Protein AF-A0A940IYN5-F1 (afdb_monomer_lite)

Sequence (130 aa):
MLKDEALRIIVLLALWFSGQANACIPCDPETTLFVTSRATPKFPKSYVADTENGTVTFKLNVSATLDITKVEILELIPSDLPESSVIEMIKKSGYRLSSDKLDHIACSVENVELTFEFTIPKKVKFELDF

Secondary structure (DSSP, 8-state):
-HHHHHHHHHHHHHHHHTT-GGG-PPEETTPEEEEEEPPPP---TT--BS-SEEEEEEEEEE-TTS-EEEEEEEEEESTTS-HHHHHHHHHHSEEEEE-S-TT-EEPPEEEEEEEEEEE--B--------

pLDDT: mean 84.62, std 15.47, range [48.28, 98.44]

Radius of gyration: 25.16 Å; chains: 1; bounding box: 46×35×94 Å

Structure (mmCIF, N/CA/C/O backbone):
data_AF-A0A940IYN5-F1
#
_entry.id   AF-A0A940IYN5-F1
#
loop_
_atom_site.group_PDB
_atom_site.id
_atom_site.type_symbol
_atom_site.label_atom_id
_atom_site.label_alt_id
_atom_site.label_comp_id
_atom_site.label_asym_id
_atom_site.label_entity_id
_atom_site.label_seq_id
_atom_site.pdbx_PDB_ins_code
_atom_site.Cartn_x
_atom_site.Cartn_y
_atom_site.Cartn_z
_atom_site.occupancy
_atom_site.B_iso_or_equiv
_atom_site.auth_seq_id
_atom_site.auth_comp_id
_atom_site.auth_asym_id
_atom_site.auth_atom_id
_atom_site.pdbx_PDB_model_num
ATOM 1 N N . MET A 1 1 ? 7.817 -24.757 -59.664 1.00 48.75 1 MET A N 1
ATOM 2 C CA . MET A 1 1 ? 7.235 -23.421 -59.409 1.00 48.75 1 MET A CA 1
ATOM 3 C C . MET A 1 1 ? 6.587 -23.273 -58.025 1.00 48.75 1 MET A C 1
ATOM 5 O O . MET A 1 1 ? 6.549 -22.155 -57.554 1.00 48.75 1 MET A O 1
ATOM 9 N N . LEU A 1 2 ? 6.188 -24.342 -57.309 1.00 51.69 2 LEU A N 1
ATOM 10 C CA . LEU A 1 2 ? 5.633 -24.230 -55.936 1.00 51.69 2 LEU A CA 1
ATOM 11 C C . LEU A 1 2 ? 6.624 -23.774 -54.837 1.00 51.69 2 LEU A C 1
ATOM 13 O O . LEU A 1 2 ? 6.207 -23.352 -53.764 1.00 51.69 2 LEU A O 1
ATOM 17 N N . LYS A 1 3 ? 7.936 -23.900 -55.069 1.00 55.59 3 LYS A N 1
ATOM 18 C CA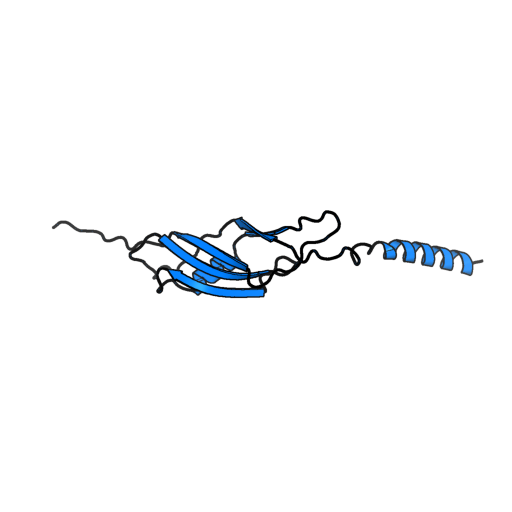 . LYS A 1 3 ? 8.970 -23.673 -54.041 1.00 55.59 3 LYS A CA 1
ATOM 19 C C . LYS A 1 3 ? 9.210 -22.183 -53.747 1.00 55.59 3 LYS A C 1
ATOM 21 O O . LYS A 1 3 ? 9.574 -21.843 -52.627 1.00 55.59 3 LYS A O 1
ATOM 26 N N . ASP A 1 4 ? 8.971 -21.320 -54.736 1.00 58.81 4 ASP A N 1
ATOM 27 C CA . ASP A 1 4 ? 9.164 -19.866 -54.634 1.00 58.81 4 ASP A CA 1
ATOM 28 C C . ASP A 1 4 ? 8.019 -19.171 -53.886 1.00 58.81 4 ASP A C 1
ATOM 30 O O . ASP A 1 4 ? 8.247 -18.264 -53.087 1.00 58.81 4 ASP A O 1
ATOM 34 N N . GLU A 1 5 ? 6.777 -19.615 -54.098 1.00 58.75 5 GLU A N 1
ATOM 35 C CA . GLU A 1 5 ? 5.612 -19.035 -53.419 1.00 58.75 5 GLU A CA 1
ATOM 36 C C . GLU A 1 5 ? 5.598 -19.372 -51.926 1.00 58.75 5 GLU A C 1
ATOM 38 O O . GLU A 1 5 ? 5.344 -18.497 -51.099 1.00 58.75 5 GLU A O 1
ATOM 43 N N . ALA A 1 6 ? 5.974 -20.603 -51.566 1.00 67.06 6 ALA A N 1
ATOM 44 C CA . ALA A 1 6 ? 6.114 -21.009 -50.170 1.00 67.06 6 ALA A CA 1
ATOM 45 C C . ALA A 1 6 ? 7.185 -20.181 -49.435 1.00 67.06 6 ALA A C 1
ATOM 47 O O . ALA A 1 6 ? 6.961 -19.747 -48.307 1.00 67.06 6 ALA A O 1
ATOM 48 N N . LEU A 1 7 ? 8.321 -19.903 -50.086 1.00 70.31 7 LEU A N 1
ATOM 49 C CA . LEU A 1 7 ? 9.393 -19.092 -49.505 1.00 70.31 7 LEU A CA 1
ATOM 50 C C . LEU A 1 7 ? 8.946 -17.638 -49.281 1.00 70.31 7 LEU A C 1
ATOM 52 O O . LEU A 1 7 ? 9.221 -17.066 -48.228 1.00 70.31 7 LEU A O 1
ATOM 56 N N . ARG A 1 8 ? 8.199 -17.054 -50.227 1.00 68.62 8 ARG A N 1
ATOM 57 C CA . ARG A 1 8 ? 7.648 -15.693 -50.096 1.00 68.62 8 ARG A CA 1
ATOM 58 C C . ARG A 1 8 ? 6.633 -15.574 -48.961 1.00 68.62 8 ARG A C 1
ATOM 60 O O . ARG A 1 8 ? 6.672 -14.591 -48.225 1.00 68.62 8 ARG A O 1
ATOM 67 N N . ILE A 1 9 ? 5.768 -16.572 -48.784 1.00 73.88 9 ILE A N 1
ATOM 68 C CA . ILE A 1 9 ? 4.788 -16.603 -47.687 1.00 73.88 9 ILE A CA 1
ATOM 69 C C . ILE A 1 9 ? 5.493 -16.725 -46.329 1.00 73.88 9 ILE A C 1
ATOM 71 O O . ILE A 1 9 ? 5.124 -16.025 -45.389 1.00 73.88 9 ILE A O 1
ATOM 75 N N . ILE A 1 10 ? 6.544 -17.546 -46.228 1.00 73.69 10 ILE A N 1
ATOM 76 C CA . ILE A 1 10 ? 7.346 -17.685 -45.000 1.00 73.69 10 ILE A CA 1
ATOM 77 C C . ILE A 1 10 ? 8.052 -16.369 -44.648 1.00 73.69 10 ILE A C 1
ATOM 79 O O . ILE A 1 10 ? 8.048 -15.973 -43.486 1.00 73.69 10 ILE A O 1
ATOM 83 N N . VAL A 1 11 ? 8.610 -15.660 -45.635 1.00 69.62 11 VAL A N 1
ATOM 84 C CA . VAL A 1 11 ? 9.253 -14.352 -45.417 1.00 69.62 11 VAL A CA 1
ATOM 85 C C . VAL A 1 11 ? 8.236 -13.296 -44.968 1.00 69.62 11 VAL A C 1
ATOM 87 O O . VAL A 1 11 ? 8.513 -12.539 -44.039 1.00 69.62 11 VAL A O 1
ATOM 90 N N . LEU A 1 12 ? 7.041 -13.272 -45.566 1.00 66.25 12 LEU A N 1
ATOM 91 C CA . LEU A 1 12 ? 5.963 -12.360 -45.165 1.00 66.25 12 LEU A CA 1
ATOM 92 C C . LEU A 1 12 ? 5.436 -12.665 -43.755 1.00 66.25 12 LEU A C 1
ATOM 94 O O . LEU A 1 12 ? 5.207 -11.739 -42.979 1.00 66.25 12 LEU A O 1
ATOM 98 N N . LEU A 1 13 ? 5.305 -13.944 -43.390 1.00 64.12 13 LEU A N 1
ATOM 99 C CA . LEU A 1 13 ? 4.957 -14.359 -42.028 1.00 64.12 13 LEU A CA 1
ATOM 100 C C . LEU A 1 13 ? 6.051 -13.971 -41.027 1.00 64.12 13 LEU A C 1
ATOM 102 O O . LEU A 1 13 ? 5.736 -13.418 -39.978 1.00 64.12 13 LEU A O 1
ATOM 106 N N . ALA A 1 14 ? 7.327 -14.193 -41.351 1.00 63.94 14 ALA A N 1
ATOM 107 C CA . ALA A 1 14 ? 8.451 -13.834 -40.484 1.00 63.94 14 ALA A CA 1
ATOM 108 C C . ALA A 1 14 ? 8.535 -12.318 -40.224 1.00 63.94 14 ALA A C 1
ATOM 110 O O . ALA A 1 14 ? 8.786 -11.902 -39.094 1.00 63.94 14 ALA A O 1
ATOM 111 N N . LEU A 1 15 ? 8.250 -11.490 -41.236 1.00 61.00 15 LEU A N 1
ATOM 112 C CA . LEU A 1 15 ? 8.139 -10.036 -41.076 1.00 61.00 15 LEU A CA 1
ATOM 113 C C . LEU A 1 15 ? 6.950 -9.647 -40.184 1.00 61.00 15 LEU A C 1
ATOM 115 O O . LEU A 1 15 ? 7.077 -8.743 -39.362 1.00 61.00 15 LEU A O 1
ATOM 119 N N . TRP A 1 16 ? 5.830 -10.368 -40.258 1.00 54.81 16 TRP A N 1
ATOM 120 C CA . TRP A 1 16 ? 4.684 -10.137 -39.372 1.00 54.81 16 TRP A CA 1
ATOM 121 C C . TRP A 1 16 ? 4.981 -10.503 -37.909 1.00 54.81 16 TRP A C 1
ATOM 123 O O . TRP A 1 16 ? 4.578 -9.779 -36.999 1.00 54.81 16 TRP A O 1
ATOM 133 N N . PHE A 1 17 ? 5.740 -11.581 -37.672 1.00 54.41 17 PHE A N 1
ATOM 134 C CA . PHE A 1 17 ? 6.192 -11.976 -36.331 1.00 54.41 17 PHE A CA 1
ATOM 135 C C . PHE A 1 17 ? 7.288 -11.061 -35.763 1.00 54.41 17 PHE A C 1
ATOM 137 O O . PHE A 1 17 ? 7.427 -10.969 -34.544 1.00 54.41 17 PHE A O 1
ATOM 144 N N . SER A 1 18 ? 8.013 -10.320 -36.610 1.00 48.28 18 SER A N 1
ATOM 145 C CA . SER A 1 18 ? 8.965 -9.292 -36.157 1.00 48.28 18 SER A CA 1
ATOM 146 C C . SER A 1 18 ? 8.298 -8.036 -35.571 1.00 48.28 18 SER A C 1
ATOM 148 O O . SER A 1 18 ? 8.978 -7.183 -35.009 1.00 48.28 18 SER A O 1
ATOM 150 N N . GLY A 1 19 ? 6.959 -7.965 -35.597 1.00 48.94 19 GLY A N 1
ATOM 151 C CA . GLY A 1 19 ? 6.159 -6.961 -34.890 1.00 48.94 19 GLY A CA 1
ATOM 152 C C . GLY A 1 19 ? 6.280 -6.993 -33.358 1.00 48.94 19 GLY A C 1
ATOM 153 O O . GLY A 1 19 ? 5.714 -6.130 -32.693 1.00 48.94 19 GLY A O 1
ATOM 154 N N . GLN A 1 20 ? 7.043 -7.924 -32.771 1.00 49.97 20 GLN A N 1
ATOM 155 C CA . GLN A 1 20 ? 7.421 -7.882 -31.352 1.00 49.97 20 GLN A CA 1
ATOM 156 C C . GLN A 1 20 ? 8.556 -6.880 -31.058 1.00 49.97 20 GLN A C 1
ATOM 158 O O . GLN A 1 20 ? 9.434 -7.133 -30.237 1.00 49.97 20 GLN A O 1
ATOM 163 N N . ALA A 1 21 ? 8.512 -5.694 -31.671 1.00 49.50 21 ALA A N 1
ATOM 164 C CA . ALA A 1 21 ? 9.398 -4.570 -31.353 1.00 49.50 21 ALA A CA 1
ATOM 165 C C . ALA A 1 21 ? 9.187 -4.004 -29.928 1.00 49.50 21 ALA A C 1
ATOM 167 O O . ALA A 1 21 ? 9.871 -3.070 -29.524 1.00 49.50 21 ALA A O 1
ATOM 168 N N . ASN A 1 22 ? 8.283 -4.589 -29.136 1.00 50.22 22 ASN A N 1
ATOM 169 C CA . ASN A 1 22 ? 8.089 -4.250 -27.725 1.00 50.22 22 ASN A CA 1
ATOM 170 C C . ASN A 1 22 ? 9.114 -4.919 -26.789 1.00 50.22 22 ASN A C 1
ATOM 172 O O . ASN A 1 22 ? 9.135 -4.606 -25.604 1.00 50.22 22 ASN A O 1
ATOM 176 N N . ALA A 1 23 ? 9.971 -5.821 -27.285 1.00 54.03 23 ALA A N 1
ATOM 177 C CA . ALA A 1 23 ? 10.979 -6.499 -26.463 1.00 54.03 23 ALA A CA 1
ATOM 178 C C . ALA A 1 23 ? 12.260 -5.672 -26.212 1.00 54.03 23 ALA A C 1
ATOM 180 O O . ALA A 1 23 ? 13.144 -6.133 -25.494 1.00 54.03 23 ALA A O 1
ATOM 181 N N . CYS A 1 24 ? 12.389 -4.474 -26.797 1.00 65.69 24 CYS A N 1
ATOM 182 C CA . CYS A 1 24 ? 13.637 -3.699 -26.769 1.00 65.69 24 CYS A CA 1
ATOM 183 C C . CYS A 1 24 ? 13.520 -2.308 -26.135 1.00 65.69 24 CYS A C 1
ATOM 185 O O . CYS A 1 24 ? 14.512 -1.582 -26.142 1.00 65.69 24 CYS A O 1
ATOM 187 N N . ILE A 1 25 ? 12.355 -1.917 -25.606 1.00 72.25 25 ILE A N 1
ATOM 188 C CA . ILE A 1 25 ? 12.246 -0.630 -24.910 1.00 72.25 25 ILE A CA 1
ATOM 189 C C . ILE A 1 25 ? 12.938 -0.781 -23.548 1.00 72.25 25 ILE A C 1
ATOM 191 O O . ILE A 1 25 ? 12.509 -1.618 -22.747 1.00 72.25 25 ILE A O 1
ATOM 195 N N . PRO A 1 26 ? 14.026 -0.036 -23.283 1.00 84.12 26 PRO A N 1
ATOM 196 C CA . PRO A 1 26 ? 14.741 -0.135 -22.023 1.00 84.12 26 PRO A CA 1
ATOM 197 C C . PRO A 1 26 ? 13.846 0.292 -20.859 1.00 84.12 26 PRO A C 1
ATOM 199 O O . PRO A 1 26 ? 12.954 1.129 -20.980 1.00 84.12 26 PRO A O 1
ATOM 202 N N . CYS A 1 27 ? 14.092 -0.314 -19.709 1.00 85.81 27 CYS A N 1
ATOM 203 C CA . CYS A 1 27 ? 13.386 -0.007 -18.480 1.00 85.81 27 CYS A CA 1
ATOM 204 C C . CYS A 1 27 ? 14.036 1.212 -17.809 1.00 85.81 27 CYS A C 1
ATOM 206 O O . CYS A 1 27 ? 15.264 1.302 -17.781 1.00 85.81 27 CYS A O 1
ATOM 208 N N . ASP A 1 28 ? 13.245 2.148 -17.283 1.00 87.75 28 ASP A N 1
ATOM 209 C CA . ASP A 1 28 ? 13.761 3.317 -16.572 1.00 87.75 28 ASP A CA 1
ATOM 210 C C . ASP A 1 28 ? 14.027 3.016 -15.086 1.00 87.75 28 ASP A C 1
ATOM 212 O O . ASP A 1 28 ? 13.074 2.891 -14.308 1.00 87.75 28 ASP A O 1
ATOM 216 N N . PRO A 1 29 ? 15.295 2.937 -14.642 1.00 84.69 29 PRO A N 1
ATOM 217 C CA . PRO A 1 29 ? 15.608 2.681 -13.237 1.00 84.69 29 PRO A CA 1
ATOM 218 C C . PRO A 1 29 ? 15.128 3.798 -12.298 1.00 84.69 29 PRO A C 1
ATOM 220 O O . PRO A 1 29 ? 15.023 3.570 -11.098 1.00 84.69 29 PRO A O 1
ATOM 223 N N . GLU A 1 30 ? 14.810 4.985 -12.822 1.00 88.50 30 GLU A N 1
ATOM 224 C CA . GLU A 1 30 ? 14.326 6.145 -12.058 1.00 88.50 30 GLU A CA 1
ATOM 225 C C . GLU A 1 30 ? 12.789 6.195 -11.990 1.00 88.50 30 GLU A C 1
ATOM 227 O O . GLU A 1 30 ? 12.177 7.250 -11.836 1.00 88.50 30 GLU A O 1
ATOM 232 N N . THR A 1 31 ? 12.142 5.033 -12.100 1.00 90.62 31 THR A N 1
ATOM 233 C CA . THR A 1 31 ? 10.684 4.931 -12.035 1.00 90.62 31 THR A CA 1
ATOM 234 C C . THR A 1 31 ? 10.146 5.398 -10.687 1.00 90.62 31 THR A C 1
ATOM 236 O O . THR A 1 31 ? 10.561 4.930 -9.627 1.00 90.62 31 THR A O 1
ATOM 239 N N . THR A 1 32 ? 9.144 6.271 -10.740 1.00 92.62 32 THR A N 1
ATOM 240 C CA . THR A 1 32 ? 8.453 6.795 -9.562 1.00 92.62 32 THR A CA 1
ATOM 241 C C . THR A 1 32 ? 7.102 6.110 -9.375 1.00 92.62 32 THR A C 1
ATOM 243 O O . THR A 1 32 ? 6.366 5.866 -10.336 1.00 92.62 32 THR A O 1
ATOM 246 N N . LEU A 1 33 ? 6.754 5.821 -8.118 1.00 95.12 33 LEU A N 1
ATOM 247 C CA . LEU A 1 33 ? 5.458 5.272 -7.728 1.00 95.12 33 LEU A CA 1
ATOM 248 C C . LEU A 1 33 ? 4.516 6.382 -7.258 1.00 95.12 33 LEU A C 1
ATOM 250 O O . LEU A 1 33 ? 4.823 7.124 -6.328 1.00 95.12 33 LEU A O 1
ATOM 254 N N . PHE A 1 34 ? 3.327 6.431 -7.846 1.00 95.19 34 PHE A N 1
ATOM 255 C CA . PHE A 1 34 ? 2.253 7.337 -7.466 1.00 95.19 34 PHE A CA 1
ATOM 256 C C . PHE A 1 34 ? 1.084 6.565 -6.869 1.00 95.19 34 PHE A C 1
ATOM 258 O O . PHE A 1 34 ? 0.689 5.511 -7.372 1.00 95.19 34 PHE A O 1
ATOM 265 N N . VAL A 1 35 ? 0.482 7.134 -5.829 1.00 96.38 35 VAL A N 1
ATOM 266 C CA . VAL A 1 35 ? -0.766 6.637 -5.245 1.00 96.38 35 VAL A CA 1
ATOM 267 C C . VAL A 1 35 ? -1.922 7.349 -5.937 1.00 96.38 35 VAL A C 1
ATOM 269 O O . VAL A 1 35 ? -2.084 8.559 -5.797 1.00 96.38 35 VAL A O 1
ATOM 272 N N . THR A 1 36 ? -2.726 6.613 -6.701 1.00 96.38 36 THR A N 1
ATOM 273 C CA . THR A 1 36 ? -3.838 7.190 -7.477 1.00 96.38 36 THR A CA 1
ATOM 274 C C . THR A 1 36 ? -5.139 7.231 -6.686 1.00 96.38 36 THR A C 1
ATOM 276 O O . THR A 1 36 ? -5.976 8.100 -6.909 1.00 96.38 36 THR A O 1
ATOM 279 N N . SER A 1 37 ? -5.329 6.288 -5.764 1.00 96.44 37 SER A N 1
ATOM 280 C CA . SER A 1 37 ? -6.507 6.226 -4.900 1.00 96.44 37 SER A CA 1
ATOM 281 C C . SER A 1 37 ? -6.195 5.442 -3.636 1.00 96.44 37 SER A C 1
ATOM 283 O O . SER A 1 37 ? -5.555 4.396 -3.702 1.00 96.44 37 SER A O 1
ATOM 285 N N . ARG A 1 38 ? -6.701 5.894 -2.490 1.00 96.06 38 ARG A N 1
ATOM 286 C CA . ARG A 1 38 ? -6.598 5.153 -1.228 1.00 96.06 38 ARG A CA 1
ATOM 287 C C . ARG A 1 38 ? -7.886 4.378 -0.990 1.00 96.06 38 ARG A C 1
ATOM 289 O O . ARG A 1 38 ? -8.968 4.963 -1.034 1.00 96.06 38 ARG A O 1
ATOM 296 N N . ALA A 1 39 ? -7.777 3.073 -0.764 1.00 96.00 39 ALA A N 1
ATOM 297 C CA . ALA A 1 39 ? -8.921 2.276 -0.341 1.00 96.00 39 ALA A CA 1
ATOM 298 C C . ALA A 1 39 ? -9.273 2.588 1.122 1.00 96.00 39 ALA A C 1
ATOM 300 O O . ALA A 1 39 ? -8.433 3.046 1.891 1.00 96.00 39 ALA A O 1
ATOM 301 N N . THR A 1 40 ? -10.515 2.317 1.517 1.00 94.56 40 THR A N 1
ATOM 302 C CA . THR A 1 40 ? -10.934 2.397 2.922 1.00 94.56 40 THR A CA 1
ATOM 303 C C . THR A 1 40 ? -10.716 1.039 3.596 1.00 94.56 40 THR A C 1
ATOM 305 O O . THR A 1 40 ? -11.127 0.018 3.028 1.00 94.56 40 THR A O 1
ATOM 308 N N . PRO A 1 41 ? -10.106 0.988 4.792 1.00 94.25 41 PRO A N 1
ATOM 309 C CA . PRO A 1 41 ? -9.909 -0.266 5.504 1.00 94.25 41 PRO A CA 1
ATOM 310 C C . PRO A 1 41 ? -11.248 -0.831 5.977 1.00 94.25 41 PRO A C 1
ATOM 312 O O . PRO A 1 41 ? -12.150 -0.107 6.401 1.00 94.25 41 PRO A O 1
ATOM 315 N N . LYS A 1 42 ? -11.386 -2.156 5.895 1.00 93.69 42 LYS A N 1
ATOM 316 C CA . LYS A 1 42 ? -12.573 -2.876 6.362 1.00 93.69 42 LYS A CA 1
ATOM 317 C C . LYS A 1 42 ? -12.248 -3.580 7.664 1.00 93.69 42 LYS A C 1
ATOM 319 O O . LYS A 1 42 ? -11.592 -4.620 7.667 1.00 93.69 42 LYS A O 1
ATOM 324 N N . PHE A 1 43 ? -12.712 -3.007 8.764 1.00 91.56 43 PHE A N 1
ATOM 325 C CA . PHE A 1 43 ? -12.518 -3.581 10.088 1.00 91.56 43 PHE A CA 1
ATOM 326 C C . PHE A 1 43 ? -13.603 -4.616 10.415 1.00 91.56 43 PHE A C 1
ATOM 328 O O . PHE A 1 43 ? -14.749 -4.475 9.969 1.00 91.56 43 PHE A O 1
ATOM 335 N N . PRO A 1 44 ? -13.279 -5.663 11.194 1.00 89.06 44 PRO A N 1
ATOM 336 C CA . PRO A 1 44 ? -14.291 -6.573 11.710 1.00 89.06 44 PRO A CA 1
ATOM 337 C C . PRO A 1 44 ? -15.253 -5.809 12.626 1.00 89.06 44 PRO A C 1
ATOM 339 O O . PRO A 1 44 ? -14.854 -4.885 13.326 1.00 89.06 44 PRO A O 1
ATOM 342 N N . LYS A 1 45 ? -16.525 -6.224 12.669 1.00 85.06 45 LYS A N 1
ATOM 343 C CA . LYS A 1 45 ? -17.568 -5.542 13.465 1.00 85.06 45 LYS A CA 1
ATOM 344 C C . LYS A 1 45 ? -17.249 -5.445 14.961 1.00 85.06 45 LYS A C 1
ATOM 346 O O . LYS A 1 45 ? -17.803 -4.595 15.644 1.00 85.06 45 LYS A O 1
ATOM 351 N N . SER A 1 46 ? -16.415 -6.349 15.468 1.00 85.06 46 SER A N 1
ATOM 352 C CA . SER A 1 46 ? -15.970 -6.371 16.860 1.00 85.06 46 SER A CA 1
ATOM 353 C C . SER A 1 46 ? -14.890 -5.336 17.170 1.00 85.06 46 SER A C 1
ATOM 355 O O . SER A 1 46 ? -14.634 -5.086 18.344 1.00 85.06 46 SER A O 1
ATOM 357 N N . TYR A 1 47 ? -14.229 -4.774 16.154 1.00 85.69 47 TYR A N 1
ATOM 358 C CA . TYR A 1 47 ? -13.191 -3.778 16.360 1.00 85.69 47 TYR A CA 1
ATOM 359 C C . TYR A 1 47 ? -13.818 -2.408 16.593 1.00 85.69 47 TYR A C 1
ATOM 361 O O . TYR A 1 47 ? -14.627 -1.926 15.798 1.00 85.69 47 TYR A O 1
ATOM 369 N N . VAL A 1 48 ? -13.424 -1.795 17.699 1.00 82.94 48 VAL A N 1
ATOM 370 C CA . VAL A 1 48 ? -13.790 -0.438 18.082 1.00 82.94 48 VAL A CA 1
ATOM 371 C C . VAL A 1 48 ? -12.541 0.223 18.631 1.00 82.94 48 VAL A C 1
ATOM 373 O O . VAL A 1 48 ? -11.836 -0.383 19.435 1.00 82.94 48 VAL A O 1
ATOM 376 N N . ALA A 1 49 ? -12.285 1.454 18.211 1.00 85.31 49 ALA A N 1
ATOM 377 C CA . ALA A 1 49 ? -11.174 2.244 18.716 1.00 85.31 49 ALA A CA 1
ATOM 378 C C . ALA A 1 49 ? -11.685 3.418 19.556 1.00 85.31 49 ALA A C 1
ATOM 380 O O . ALA A 1 49 ? -12.822 3.884 19.403 1.00 85.31 49 ALA A O 1
ATOM 381 N N . ASP A 1 50 ? -10.829 3.904 20.452 1.00 84.00 50 ASP A N 1
ATOM 382 C CA . ASP A 1 50 ? -11.072 5.151 21.181 1.00 84.00 50 ASP A CA 1
ATOM 383 C C . ASP A 1 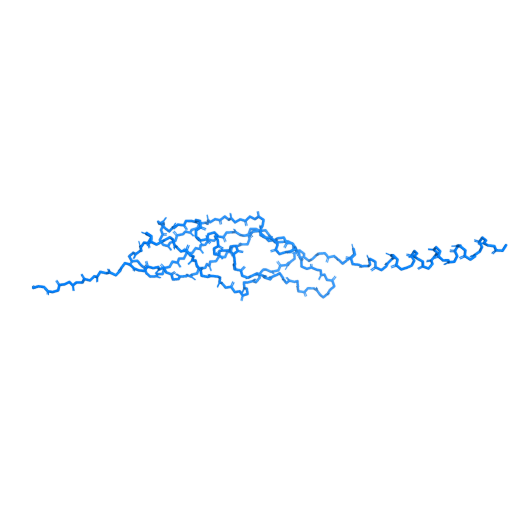50 ? -10.800 6.382 20.297 1.00 84.00 50 ASP A C 1
ATOM 385 O O . ASP A 1 50 ? -11.380 7.451 20.513 1.00 84.00 50 ASP A O 1
ATOM 389 N N . THR A 1 51 ? -9.957 6.222 19.272 1.00 84.56 51 THR A N 1
ATOM 390 C CA . THR A 1 51 ? -9.644 7.244 18.271 1.00 84.56 51 THR A CA 1
ATOM 391 C C . THR A 1 51 ? -10.432 7.029 16.982 1.00 84.56 51 THR A C 1
ATOM 393 O O . THR A 1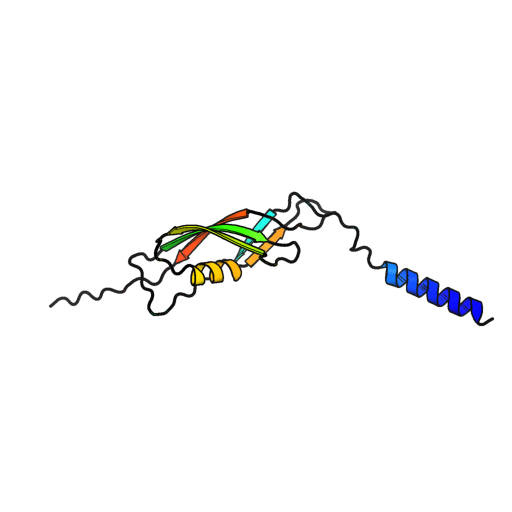 51 ? -10.875 5.930 16.661 1.00 84.56 51 THR A O 1
ATOM 396 N N . GLU A 1 52 ? -10.611 8.113 16.232 1.00 88.50 52 GLU A N 1
ATOM 397 C CA . GLU A 1 52 ? -11.288 8.096 14.929 1.00 88.50 52 GLU A CA 1
ATOM 398 C C . GLU A 1 52 ? -10.299 8.058 13.756 1.00 88.50 52 GLU A C 1
ATOM 400 O O . GLU A 1 52 ? -10.684 7.742 12.637 1.00 88.50 52 GLU A O 1
ATOM 405 N N . ASN A 1 53 ? -9.018 8.330 14.010 1.00 92.62 53 ASN A N 1
ATOM 406 C CA . ASN A 1 53 ? -7.983 8.399 12.984 1.00 92.62 53 ASN A CA 1
ATOM 407 C C . ASN A 1 53 ? -6.924 7.328 13.223 1.00 92.62 53 ASN A C 1
ATOM 409 O O . ASN A 1 53 ? -6.515 7.095 14.366 1.00 92.62 53 ASN A O 1
ATOM 413 N N . GLY A 1 54 ? -6.488 6.718 12.127 1.00 94.75 54 GLY A N 1
ATOM 414 C CA . GLY A 1 54 ? -5.377 5.788 12.066 1.00 94.75 54 GLY A CA 1
ATOM 415 C C . GLY A 1 54 ? -4.358 6.208 11.024 1.00 94.75 54 GLY A C 1
ATOM 416 O O . GLY A 1 54 ? -4.703 6.824 10.013 1.00 94.75 54 GLY A O 1
ATOM 417 N N . THR A 1 55 ? -3.113 5.830 11.272 1.00 97.31 55 THR A N 1
ATOM 418 C CA . THR A 1 55 ? -1.982 6.085 10.387 1.00 97.31 55 THR A CA 1
ATOM 419 C C . THR A 1 55 ? -1.163 4.812 10.250 1.00 97.31 55 THR A C 1
ATOM 421 O O . THR A 1 55 ? -0.893 4.131 11.238 1.00 97.31 55 THR A O 1
ATOM 424 N N . VAL A 1 56 ? -0.759 4.485 9.026 1.00 98.19 56 VAL A N 1
ATOM 425 C CA . VAL A 1 56 ? 0.191 3.405 8.745 1.00 98.19 56 VAL A CA 1
ATOM 426 C C . VAL A 1 56 ? 1.335 3.937 7.897 1.00 98.19 56 VAL A C 1
ATOM 428 O O . VAL A 1 56 ? 1.091 4.540 6.853 1.00 98.19 56 VAL A O 1
ATOM 431 N N . THR A 1 57 ? 2.566 3.668 8.318 1.00 98.44 57 THR A N 1
ATOM 432 C CA . THR A 1 57 ? 3.776 3.859 7.513 1.00 98.44 57 THR A CA 1
ATOM 433 C C . THR A 1 57 ? 4.294 2.488 7.099 1.00 98.44 57 THR A C 1
ATOM 435 O O . THR A 1 57 ? 4.427 1.587 7.930 1.00 98.44 57 THR A O 1
ATOM 438 N N . PHE A 1 58 ? 4.549 2.290 5.808 1.00 98.12 58 PHE A N 1
ATOM 439 C CA . PHE A 1 58 ? 4.900 0.985 5.250 1.00 98.12 58 PHE A CA 1
ATOM 440 C C . PHE A 1 58 ? 5.849 1.106 4.058 1.00 98.12 58 PHE A C 1
ATOM 442 O O . PHE A 1 58 ? 5.860 2.112 3.353 1.00 98.12 58 PHE A O 1
ATOM 449 N N . LYS A 1 59 ? 6.608 0.038 3.806 1.00 98.19 59 LYS A N 1
ATOM 450 C CA . LYS A 1 59 ? 7.367 -0.176 2.575 1.00 98.19 59 LYS A CA 1
ATOM 451 C C . LYS A 1 59 ? 6.602 -1.073 1.617 1.00 98.19 59 LYS A C 1
ATOM 453 O O . LYS A 1 59 ? 5.980 -2.059 2.021 1.00 98.19 59 LYS A O 1
ATOM 458 N N . LEU A 1 60 ? 6.688 -0.736 0.338 1.00 97.06 60 LEU A N 1
ATOM 459 C CA . LEU A 1 60 ? 5.991 -1.410 -0.743 1.00 97.06 60 LEU A CA 1
ATOM 460 C C . LEU A 1 60 ? 6.955 -1.721 -1.892 1.00 97.06 60 LEU A C 1
ATOM 462 O O . LEU A 1 60 ? 7.710 -0.852 -2.332 1.00 97.06 60 LEU A O 1
ATOM 466 N N . ASN A 1 61 ? 6.876 -2.947 -2.409 1.00 97.19 61 ASN A N 1
ATOM 467 C CA . ASN A 1 61 ? 7.484 -3.317 -3.686 1.00 97.19 61 ASN A CA 1
ATOM 468 C C . ASN A 1 61 ? 6.373 -3.519 -4.715 1.00 97.19 61 ASN A 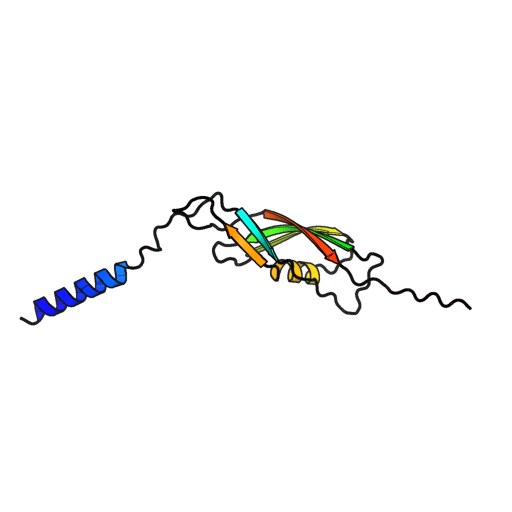C 1
ATOM 470 O O . ASN A 1 61 ? 5.412 -4.255 -4.459 1.00 97.19 61 ASN A O 1
ATOM 474 N N . VAL A 1 62 ? 6.522 -2.895 -5.880 1.00 96.69 62 VAL A N 1
ATOM 475 C CA . VAL A 1 62 ? 5.564 -2.981 -6.987 1.00 96.69 62 VAL A CA 1
ATOM 476 C C . VAL A 1 62 ? 6.324 -3.395 -8.233 1.00 96.69 62 VAL A C 1
ATOM 478 O O . VAL A 1 62 ? 7.324 -2.782 -8.592 1.00 96.69 62 VAL A O 1
ATOM 481 N N . SER A 1 63 ? 5.869 -4.458 -8.881 1.00 94.94 63 SER A N 1
ATOM 482 C CA . SER A 1 63 ? 6.447 -4.925 -10.138 1.00 94.94 63 SER A CA 1
ATOM 483 C C . SER A 1 63 ? 6.068 -4.016 -11.312 1.00 94.94 63 SER A C 1
ATOM 485 O O . SER A 1 63 ? 5.084 -3.282 -11.247 1.00 94.94 63 SER A O 1
ATOM 487 N N . ALA A 1 64 ? 6.794 -4.112 -12.427 1.00 90.69 64 ALA A N 1
ATOM 488 C CA . ALA A 1 64 ? 6.461 -3.398 -13.664 1.00 90.69 64 ALA A CA 1
ATOM 489 C C . ALA A 1 64 ? 5.043 -3.713 -14.202 1.00 90.69 64 ALA A C 1
ATOM 491 O O . ALA A 1 64 ? 4.467 -2.902 -14.922 1.00 90.69 64 ALA A O 1
ATOM 492 N N . THR A 1 65 ? 4.452 -4.859 -13.831 1.00 90.69 65 THR A N 1
ATOM 493 C CA . THR A 1 65 ? 3.061 -5.236 -14.155 1.00 90.69 65 THR A CA 1
ATOM 494 C C . THR A 1 65 ? 2.027 -4.679 -13.173 1.00 90.69 65 THR A C 1
ATOM 496 O O . THR A 1 65 ? 0.847 -4.991 -13.295 1.00 90.69 65 THR A O 1
ATOM 499 N N . LEU A 1 66 ? 2.450 -3.822 -12.235 1.00 92.25 66 LEU A N 1
ATOM 500 C CA . LEU A 1 66 ? 1.657 -3.236 -11.147 1.00 92.25 66 LEU A CA 1
ATOM 501 C C . LEU A 1 66 ? 1.221 -4.222 -10.051 1.00 92.25 66 LEU A C 1
ATOM 503 O O . LEU A 1 66 ? 0.444 -3.853 -9.171 1.00 92.25 66 LEU A O 1
ATOM 507 N N . ASP A 1 67 ? 1.764 -5.442 -10.031 1.00 94.75 67 ASP A N 1
ATOM 508 C CA . ASP A 1 67 ? 1.530 -6.374 -8.928 1.00 94.75 67 ASP A CA 1
ATOM 509 C C . ASP A 1 67 ? 2.360 -5.984 -7.701 1.00 94.75 67 ASP A C 1
ATOM 511 O O . ASP A 1 67 ? 3.574 -5.775 -7.798 1.00 94.75 67 ASP A O 1
ATOM 515 N N . ILE A 1 68 ? 1.715 -5.940 -6.533 1.00 96.50 68 ILE A N 1
ATOM 516 C CA . ILE A 1 68 ? 2.376 -5.728 -5.241 1.00 96.50 68 ILE A CA 1
ATOM 517 C C . ILE A 1 68 ? 3.051 -7.030 -4.808 1.00 96.50 68 ILE A C 1
ATOM 519 O O . ILE A 1 68 ? 2.377 -8.011 -4.488 1.00 96.50 68 ILE A O 1
ATOM 523 N N . THR A 1 69 ? 4.381 -7.032 -4.750 1.00 96.00 69 THR A N 1
ATOM 524 C CA . THR A 1 69 ? 5.174 -8.233 -4.438 1.00 96.00 69 THR A CA 1
ATOM 525 C C . THR A 1 69 ? 5.559 -8.328 -2.965 1.00 96.00 69 THR A C 1
ATOM 527 O O . THR A 1 69 ? 5.724 -9.430 -2.443 1.00 96.00 69 THR A O 1
ATOM 530 N N . LYS A 1 70 ? 5.665 -7.191 -2.266 1.00 97.25 70 LYS A N 1
ATOM 531 C CA . LYS A 1 70 ? 5.980 -7.133 -0.833 1.00 97.25 70 LYS A CA 1
ATOM 532 C C . LYS A 1 70 ? 5.302 -5.931 -0.183 1.00 97.25 70 LYS A C 1
ATOM 534 O O . LYS A 1 70 ? 5.315 -4.842 -0.746 1.00 97.25 70 LYS A O 1
ATOM 539 N N . VAL A 1 71 ? 4.757 -6.145 1.012 1.00 97.88 71 VAL A N 1
ATOM 540 C CA . VAL A 1 71 ? 4.290 -5.099 1.932 1.00 97.88 71 VAL A CA 1
ATOM 541 C C . VAL A 1 71 ? 4.980 -5.337 3.269 1.00 97.88 71 VAL A C 1
ATOM 543 O O . VAL A 1 71 ? 4.988 -6.468 3.752 1.00 97.88 71 VAL A O 1
ATOM 546 N N . GLU A 1 72 ? 5.553 -4.294 3.853 1.00 97.81 72 GLU A N 1
ATOM 547 C CA . GLU A 1 72 ? 6.189 -4.330 5.171 1.00 97.81 72 GLU A CA 1
ATOM 548 C C . GLU A 1 72 ? 5.721 -3.120 5.974 1.00 97.81 72 GLU A C 1
ATOM 550 O O . GLU A 1 72 ? 5.998 -1.985 5.597 1.00 97.81 72 GLU A O 1
ATOM 555 N N . ILE A 1 73 ? 4.984 -3.348 7.059 1.00 97.50 73 ILE A N 1
ATOM 556 C CA . ILE A 1 73 ? 4.532 -2.269 7.939 1.00 97.50 73 ILE A CA 1
ATOM 557 C C . ILE A 1 73 ? 5.695 -1.862 8.841 1.00 97.50 73 ILE A C 1
ATOM 559 O O . ILE A 1 73 ? 6.272 -2.698 9.533 1.00 97.50 73 ILE A O 1
ATOM 563 N N . LEU A 1 74 ? 6.034 -0.574 8.815 1.00 97.69 74 LEU A N 1
ATOM 564 C CA . LEU A 1 74 ? 7.058 0.022 9.673 1.00 97.69 74 LEU A CA 1
ATOM 565 C C . LEU A 1 74 ? 6.441 0.576 10.956 1.00 97.69 74 LEU A C 1
ATOM 567 O O . LEU A 1 74 ? 7.009 0.432 12.034 1.00 97.69 74 LEU A O 1
ATOM 571 N N . GLU A 1 75 ? 5.274 1.206 10.832 1.00 97.81 75 GLU A N 1
ATOM 572 C CA . GLU A 1 75 ? 4.569 1.838 11.939 1.00 97.81 75 GLU A CA 1
ATOM 573 C C . GLU A 1 75 ? 3.059 1.758 11.720 1.00 97.81 75 GLU A C 1
ATOM 575 O O . GLU A 1 75 ? 2.570 1.930 10.601 1.00 97.81 75 GLU A O 1
ATOM 580 N N . LEU A 1 76 ? 2.317 1.513 12.801 1.00 96.88 76 LEU A N 1
ATOM 581 C CA . LEU A 1 76 ? 0.862 1.457 12.798 1.00 96.88 76 LEU A CA 1
ATOM 582 C C . LEU A 1 76 ? 0.316 2.126 14.060 1.00 96.88 76 LEU A C 1
ATOM 584 O O . LEU A 1 76 ? 0.658 1.732 15.176 1.00 96.88 76 LEU A O 1
ATOM 588 N N . ILE A 1 77 ? -0.526 3.141 13.873 1.00 94.81 77 ILE A N 1
ATOM 589 C CA . ILE A 1 77 ? -1.105 3.947 14.947 1.00 94.81 77 ILE A CA 1
ATOM 590 C C . ILE A 1 77 ? -2.632 3.982 14.781 1.00 94.81 77 ILE A C 1
ATOM 592 O O . ILE A 1 77 ? -3.102 4.381 13.716 1.00 94.81 77 ILE A O 1
ATOM 596 N N . PRO A 1 78 ? -3.417 3.639 15.819 1.00 92.00 78 PRO A N 1
ATOM 597 C CA . PRO A 1 78 ? -2.970 3.020 17.067 1.00 92.00 78 PRO A CA 1
ATOM 598 C C . PRO A 1 78 ? -2.418 1.600 16.838 1.00 92.00 78 PRO A C 1
ATOM 600 O O . PRO A 1 78 ? -2.722 0.947 15.841 1.00 92.00 78 PRO A O 1
ATOM 603 N N . SER A 1 79 ? -1.573 1.128 17.758 1.00 91.19 79 SER A N 1
ATOM 604 C CA . SER A 1 79 ? -0.824 -0.131 17.608 1.00 91.19 79 SER A CA 1
ATOM 605 C C . SER A 1 79 ? -1.683 -1.396 17.700 1.00 91.19 79 SER A C 1
ATOM 607 O O . SER A 1 79 ? -1.217 -2.480 17.362 1.00 91.19 79 SER A O 1
ATOM 609 N N . ASP A 1 80 ? -2.931 -1.271 18.150 1.00 90.25 80 ASP A N 1
ATOM 610 C CA . ASP A 1 80 ? -3.910 -2.353 18.264 1.00 90.25 80 ASP A CA 1
ATOM 611 C C . ASP A 1 80 ? -4.784 -2.520 17.006 1.00 90.25 80 ASP A C 1
ATOM 613 O O . ASP A 1 80 ? -5.703 -3.344 16.988 1.00 90.25 80 ASP A O 1
ATOM 617 N N . LEU A 1 81 ? -4.516 -1.751 15.944 1.00 92.12 81 LEU A N 1
ATOM 618 C CA . LEU A 1 81 ? -5.221 -1.874 14.674 1.00 92.12 81 LEU A CA 1
ATOM 619 C C . LEU A 1 81 ? -5.064 -3.281 14.069 1.00 92.12 81 LEU A C 1
ATOM 621 O O . LEU A 1 81 ? -3.955 -3.819 14.026 1.00 92.12 81 LEU A O 1
ATOM 625 N N . PRO A 1 82 ? -6.139 -3.871 13.508 1.00 93.81 82 PRO A N 1
ATOM 626 C CA . PRO A 1 82 ? -6.047 -5.148 12.814 1.00 93.81 82 PRO A CA 1
ATOM 627 C C . PRO A 1 82 ? -5.163 -5.034 11.568 1.00 93.81 82 PRO A C 1
ATOM 629 O O . PRO A 1 82 ? -5.579 -4.502 10.536 1.00 93.81 82 PRO A O 1
ATOM 632 N N . GLU A 1 83 ? -3.952 -5.582 11.649 1.00 94.88 83 GLU A N 1
ATOM 633 C CA . GLU A 1 83 ? -2.955 -5.513 10.577 1.00 94.88 83 GLU A CA 1
ATOM 634 C C . GLU A 1 83 ? -3.494 -6.065 9.247 1.00 94.88 83 GLU A C 1
ATOM 636 O O . GLU A 1 83 ? -3.262 -5.492 8.186 1.00 94.88 83 GLU A O 1
ATOM 641 N N . SER A 1 84 ? -4.307 -7.125 9.290 1.00 95.88 84 SER A N 1
ATOM 642 C CA . SER A 1 84 ? -4.928 -7.719 8.100 1.00 95.88 84 SER A CA 1
ATOM 643 C C . SER A 1 84 ? -5.838 -6.746 7.341 1.00 95.88 84 SER A C 1
ATOM 645 O O . SER A 1 84 ? -5.759 -6.675 6.114 1.00 95.88 84 SER A O 1
ATOM 647 N N . SER A 1 85 ? -6.652 -5.957 8.050 1.00 95.88 85 SER A N 1
ATOM 648 C CA . SER A 1 85 ? -7.508 -4.919 7.458 1.00 95.88 85 SER A CA 1
ATOM 649 C C . SER A 1 85 ? -6.684 -3.814 6.796 1.00 95.88 85 SER A C 1
ATOM 651 O O . SER A 1 85 ? -7.059 -3.305 5.738 1.00 95.88 85 SER A O 1
ATOM 653 N N . VAL A 1 86 ? -5.551 -3.459 7.405 1.00 96.94 86 VAL A N 1
ATOM 654 C CA . VAL A 1 86 ? -4.635 -2.425 6.910 1.00 96.94 86 VAL A CA 1
ATOM 655 C C . VAL A 1 86 ? -3.866 -2.923 5.686 1.00 96.94 86 VAL A C 1
ATOM 657 O O . VAL A 1 86 ? -3.805 -2.230 4.673 1.00 96.94 86 VAL A O 1
ATOM 660 N N . ILE A 1 87 ? -3.356 -4.155 5.715 1.00 97.56 87 ILE A N 1
ATOM 661 C CA . ILE A 1 87 ? -2.701 -4.787 4.563 1.00 97.56 87 ILE A CA 1
ATOM 662 C C . ILE A 1 87 ? -3.679 -4.916 3.391 1.00 97.56 87 ILE A C 1
ATOM 664 O O . ILE A 1 87 ? -3.305 -4.652 2.248 1.00 97.56 87 ILE A O 1
ATOM 668 N N . GLU A 1 88 ? -4.933 -5.305 3.641 1.00 97.50 88 GLU A N 1
ATOM 669 C CA . GLU A 1 88 ? -5.955 -5.384 2.593 1.00 97.50 88 GLU A CA 1
ATOM 670 C C . GLU A 1 88 ? -6.234 -4.005 1.978 1.00 97.50 88 GLU A C 1
ATOM 672 O O . GLU A 1 88 ? -6.337 -3.890 0.756 1.00 97.50 88 GLU A O 1
ATOM 677 N N . MET A 1 89 ? -6.305 -2.957 2.802 1.00 97.56 89 MET A N 1
ATOM 678 C CA . MET A 1 89 ? -6.441 -1.574 2.346 1.00 97.56 89 MET A CA 1
ATOM 679 C C . MET A 1 89 ? -5.265 -1.150 1.457 1.00 97.56 89 MET A C 1
ATOM 681 O O . MET A 1 89 ? -5.491 -0.610 0.373 1.00 97.56 89 MET A O 1
ATOM 685 N N . ILE A 1 90 ? -4.025 -1.416 1.880 1.00 97.88 90 ILE A N 1
ATOM 686 C CA . ILE A 1 90 ? -2.818 -1.140 1.085 1.00 97.88 90 ILE A CA 1
ATOM 687 C C . ILE A 1 90 ? -2.925 -1.869 -0.258 1.00 97.88 90 ILE A C 1
ATOM 689 O O . ILE A 1 90 ? -2.889 -1.237 -1.306 1.00 97.88 90 ILE A O 1
ATOM 693 N N . LYS A 1 91 ? -3.193 -3.179 -0.251 1.00 96.94 91 LYS A N 1
ATOM 694 C CA . LYS A 1 91 ? -3.287 -3.985 -1.480 1.00 96.94 91 LYS A CA 1
ATOM 695 C C . LYS A 1 91 ? -4.406 -3.564 -2.433 1.00 96.94 91 LYS A C 1
ATOM 697 O O . LYS A 1 91 ? -4.280 -3.767 -3.634 1.00 96.94 91 LYS A O 1
ATOM 702 N N . LYS A 1 92 ? -5.509 -3.023 -1.911 1.00 97.06 92 LYS A N 1
ATOM 703 C CA . LYS A 1 92 ? -6.652 -2.548 -2.710 1.00 97.06 92 LYS A CA 1
ATOM 704 C C . LYS A 1 92 ? -6.543 -1.085 -3.129 1.00 97.06 92 LYS A C 1
ATOM 706 O O . LYS A 1 92 ? -7.415 -0.604 -3.852 1.00 97.06 92 LYS A O 1
ATOM 711 N N . SER A 1 93 ? -5.528 -0.371 -2.654 1.00 97.56 93 SER A N 1
ATOM 712 C CA . SER A 1 93 ? -5.272 0.997 -3.088 1.00 97.56 93 SER A CA 1
ATOM 713 C C . SER A 1 93 ? -4.754 1.003 -4.527 1.00 97.56 93 SER A C 1
ATOM 715 O O . SER A 1 93 ? -4.236 0.011 -5.033 1.00 97.56 93 SER A O 1
ATOM 717 N N . GLY A 1 94 ? -4.966 2.119 -5.216 1.00 96.75 94 GLY A N 1
ATOM 718 C CA . GLY A 1 94 ? -4.560 2.298 -6.601 1.00 96.75 94 GLY A CA 1
ATOM 719 C C . GLY A 1 94 ? -3.144 2.849 -6.672 1.00 96.75 94 GLY A C 1
ATOM 720 O O . GLY A 1 94 ? -2.827 3.831 -5.994 1.00 96.75 94 GLY A O 1
ATOM 721 N N . TYR A 1 95 ? -2.324 2.234 -7.518 1.00 96.56 95 TYR A N 1
ATOM 722 C CA . TYR A 1 95 ? -0.937 2.611 -7.743 1.00 96.56 95 TYR A CA 1
ATOM 723 C C . TYR A 1 95 ? -0.666 2.785 -9.232 1.00 96.56 95 TYR A C 1
ATOM 725 O O . TYR A 1 95 ? -1.240 2.089 -10.071 1.00 96.56 95 TYR A O 1
ATOM 733 N N . ARG A 1 96 ? 0.240 3.702 -9.557 1.00 95.44 9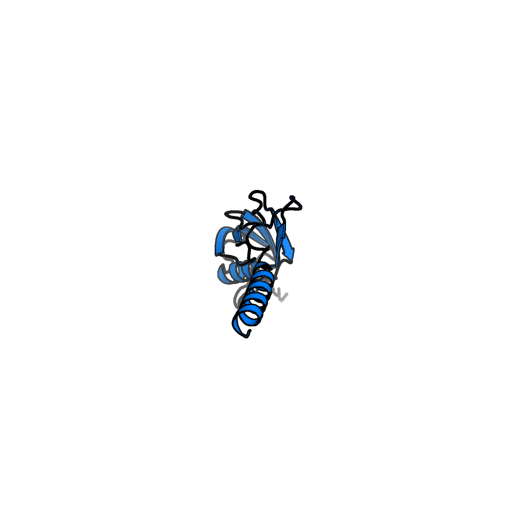6 ARG A N 1
ATOM 734 C CA . ARG A 1 96 ? 0.737 3.913 -10.914 1.00 95.44 96 ARG A CA 1
ATOM 735 C C . ARG A 1 96 ? 2.244 4.094 -10.882 1.00 95.44 96 ARG A C 1
ATOM 737 O O . ARG A 1 96 ? 2.752 4.870 -10.083 1.00 95.44 96 ARG A O 1
ATOM 744 N N . LEU A 1 97 ? 2.931 3.425 -11.795 1.00 94.56 97 LEU A N 1
ATOM 745 C CA . LEU A 1 97 ? 4.342 3.662 -12.071 1.00 94.56 97 LEU A CA 1
ATOM 746 C C . LEU A 1 97 ? 4.469 4.691 -13.201 1.00 94.56 97 LEU A C 1
ATOM 748 O O . LEU A 1 97 ? 3.689 4.660 -14.159 1.00 94.56 97 LEU A O 1
ATOM 752 N N . SER A 1 98 ? 5.425 5.608 -13.086 1.00 92.00 98 SER A N 1
ATOM 753 C CA . SER A 1 98 ? 5.774 6.546 -14.155 1.00 92.00 98 SER A CA 1
ATOM 754 C C . SER A 1 98 ? 7.276 6.568 -14.371 1.00 92.00 98 SER A C 1
ATOM 756 O O . SER A 1 98 ? 8.040 6.577 -13.409 1.00 92.00 98 SER A O 1
ATOM 758 N N . SER A 1 99 ? 7.665 6.619 -15.639 1.00 88.62 99 SER A N 1
ATOM 759 C CA . SER A 1 99 ? 9.010 6.977 -16.071 1.00 88.62 99 SER A CA 1
ATOM 760 C C . SER A 1 99 ? 8.983 8.415 -16.581 1.00 88.62 99 SER A C 1
ATOM 762 O O . SER A 1 99 ? 8.004 8.827 -17.211 1.00 88.62 99 SER A O 1
ATOM 764 N N . ASP A 1 100 ? 10.055 9.156 -16.324 1.00 85.75 100 ASP A N 1
ATOM 765 C CA . ASP A 1 100 ? 10.232 10.511 -16.853 1.00 85.75 100 ASP A CA 1
ATOM 766 C C . ASP A 1 100 ? 10.893 10.501 -18.248 1.00 85.75 100 ASP A C 1
ATOM 768 O O . ASP A 1 100 ? 11.008 11.541 -18.903 1.00 85.75 100 ASP A O 1
ATOM 772 N N . LYS A 1 101 ? 11.306 9.324 -18.743 1.00 85.00 101 LYS A N 1
ATOM 773 C CA . LYS A 1 101 ? 11.975 9.135 -20.036 1.00 85.00 101 LYS A CA 1
ATOM 774 C C . LYS A 1 101 ? 10.984 8.647 -21.092 1.00 85.00 101 LYS A C 1
ATOM 776 O O . LYS A 1 101 ? 10.401 7.577 -20.973 1.00 85.00 101 LYS A O 1
ATOM 781 N N . LEU A 1 102 ? 10.853 9.412 -22.177 1.00 77.81 102 LEU A N 1
ATOM 782 C CA . LEU A 1 102 ? 9.903 9.140 -23.268 1.00 77.81 102 LEU A CA 1
ATOM 783 C C . LEU A 1 102 ? 10.141 7.802 -23.990 1.00 77.81 102 LEU A C 1
ATOM 785 O O . LEU A 1 102 ? 9.182 7.179 -24.435 1.00 77.81 102 LEU A O 1
ATOM 789 N N . ASP A 1 103 ? 11.395 7.354 -24.070 1.00 82.69 103 ASP A N 1
ATOM 790 C CA . ASP A 1 103 ? 11.780 6.118 -24.766 1.00 82.69 103 ASP A CA 1
ATOM 791 C C . ASP A 1 103 ? 12.000 4.934 -23.808 1.00 82.69 103 ASP A C 1
ATOM 793 O O . ASP A 1 103 ? 12.699 3.982 -24.156 1.00 82.69 103 ASP A O 1
ATOM 797 N N . HIS A 1 104 ? 11.485 5.008 -22.576 1.00 86.19 104 HIS A N 1
ATOM 798 C CA . HIS A 1 104 ? 11.625 3.945 -21.580 1.00 86.19 104 HIS A CA 1
ATOM 799 C C . HIS A 1 104 ? 10.269 3.525 -21.010 1.00 86.19 104 HIS A C 1
ATOM 801 O O . HIS A 1 104 ? 9.316 4.302 -20.949 1.00 86.19 104 HIS A O 1
ATOM 807 N N . ILE A 1 105 ? 10.190 2.272 -20.565 1.00 86.62 105 ILE A N 1
ATOM 808 C CA . ILE A 1 105 ? 9.052 1.782 -19.783 1.00 86.62 105 ILE A CA 1
ATOM 809 C C . ILE A 1 105 ? 9.326 1.929 -18.287 1.00 86.62 105 ILE A C 1
ATOM 811 O O . ILE A 1 105 ? 10.470 1.856 -17.840 1.00 86.62 105 ILE A O 1
ATOM 815 N N . ALA A 1 106 ? 8.264 2.092 -17.503 1.00 90.31 106 ALA A N 1
ATOM 816 C CA . ALA A 1 106 ? 8.369 2.124 -16.053 1.00 90.31 106 ALA A CA 1
ATOM 817 C C . ALA A 1 106 ? 8.772 0.741 -15.497 1.00 90.31 106 ALA A C 1
ATOM 819 O O . ALA A 1 106 ? 8.165 -0.279 -15.831 1.00 90.31 106 ALA A O 1
ATOM 820 N N . CYS A 1 107 ? 9.799 0.714 -14.652 1.00 90.81 107 CYS A N 1
ATOM 821 C CA . CYS A 1 107 ? 10.318 -0.470 -13.981 1.00 90.81 107 CYS A CA 1
ATOM 822 C C . CYS A 1 107 ? 9.564 -0.826 -12.707 1.00 90.81 107 CYS A C 1
ATOM 824 O O . CYS A 1 107 ? 8.844 -0.022 -12.121 1.00 90.81 107 CYS A O 1
ATOM 826 N N . SER A 1 108 ? 9.826 -2.040 -12.224 1.00 93.94 108 SER A N 1
ATOM 827 C CA . SER A 1 108 ? 9.554 -2.394 -10.837 1.00 93.94 108 SER A CA 1
ATOM 828 C C . SER A 1 108 ? 10.259 -1.423 -9.885 1.00 93.94 108 SER A C 1
ATOM 830 O O . SER A 1 108 ? 11.389 -1.007 -10.137 1.00 93.94 108 SER A O 1
ATOM 832 N N . VAL A 1 109 ? 9.612 -1.124 -8.767 1.00 95.25 109 VAL A N 1
ATOM 833 C CA . VAL A 1 109 ? 10.161 -0.324 -7.669 1.00 95.25 109 VAL A CA 1
ATOM 834 C C . VAL A 1 109 ? 10.217 -1.167 -6.402 1.00 95.25 109 VAL A C 1
ATOM 836 O O . VAL A 1 109 ? 9.342 -2.003 -6.150 1.00 95.25 109 VAL A O 1
ATOM 839 N N . GLU A 1 110 ? 11.241 -0.939 -5.587 1.00 96.00 110 GLU A N 1
ATOM 840 C CA . GLU A 1 110 ? 11.477 -1.687 -4.354 1.00 96.00 110 GLU A CA 1
ATOM 841 C C . GLU A 1 110 ? 11.662 -0.750 -3.162 1.00 96.00 110 GLU A C 1
ATOM 843 O O . GLU A 1 110 ? 12.280 0.306 -3.273 1.00 96.00 110 GLU A O 1
ATOM 848 N N . ASN A 1 111 ? 11.165 -1.179 -2.002 1.00 95.56 111 ASN A N 1
ATOM 849 C CA . ASN A 1 111 ? 11.291 -0.506 -0.712 1.00 95.56 111 ASN A CA 1
ATOM 850 C C . ASN A 1 111 ? 10.771 0.941 -0.707 1.00 95.56 111 ASN A C 1
ATOM 852 O O . ASN A 1 111 ? 11.298 1.774 0.030 1.00 95.56 111 ASN A O 1
ATOM 856 N N . VAL A 1 112 ? 9.731 1.236 -1.494 1.00 96.50 112 VAL A N 1
ATOM 857 C CA . VAL A 1 112 ? 9.105 2.563 -1.508 1.00 96.50 112 VAL A CA 1
ATOM 858 C C . VAL A 1 112 ? 8.348 2.765 -0.204 1.00 96.50 112 VAL A C 1
ATOM 860 O O . VAL A 1 112 ? 7.427 2.008 0.096 1.00 96.50 112 VAL A O 1
ATOM 863 N N . GLU A 1 113 ? 8.740 3.774 0.565 1.00 97.81 113 GLU A N 1
ATOM 864 C CA . GLU A 1 113 ? 8.104 4.122 1.832 1.00 97.81 113 GLU A CA 1
ATOM 865 C C . GLU A 1 113 ? 6.931 5.081 1.609 1.00 97.81 113 GLU A C 1
ATOM 867 O O . GLU A 1 113 ? 7.058 6.090 0.914 1.00 97.81 113 GLU A O 1
ATOM 872 N N . LEU A 1 114 ? 5.775 4.750 2.182 1.00 97.56 114 LEU A N 1
ATOM 873 C CA . LEU A 1 114 ? 4.540 5.520 2.082 1.00 97.56 114 LEU A CA 1
ATOM 874 C C . LEU A 1 114 ? 3.851 5.589 3.445 1.00 97.56 114 LEU A C 1
ATOM 876 O O . LEU A 1 114 ? 3.912 4.642 4.231 1.00 97.56 114 LEU A O 1
ATOM 880 N N . THR A 1 115 ? 3.110 6.673 3.671 1.00 97.94 115 THR A N 1
ATOM 881 C CA . THR A 1 115 ? 2.263 6.843 4.855 1.00 97.94 115 THR A CA 1
ATOM 882 C C . THR A 1 115 ? 0.821 7.096 4.443 1.00 97.94 115 THR A C 1
ATOM 884 O O . THR A 1 115 ? 0.538 8.019 3.677 1.00 97.94 115 THR A O 1
ATOM 887 N N . PHE A 1 116 ? -0.106 6.278 4.947 1.00 97.94 116 PHE A N 1
ATOM 888 C CA . PHE A 1 116 ? -1.545 6.455 4.758 1.00 97.94 116 PHE A CA 1
ATOM 889 C C . PHE A 1 116 ? -2.222 6.819 6.071 1.00 97.94 116 PHE A C 1
ATOM 891 O O . PHE A 1 116 ? -2.094 6.110 7.062 1.00 97.94 116 PHE A O 1
ATOM 898 N N . GLU A 1 117 ? -3.030 7.871 6.020 1.00 96.62 117 GLU A N 1
ATOM 899 C CA . GLU A 1 117 ? -4.010 8.213 7.050 1.00 96.62 117 GLU A CA 1
ATOM 900 C C . GLU A 1 117 ? -5.406 7.738 6.628 1.00 96.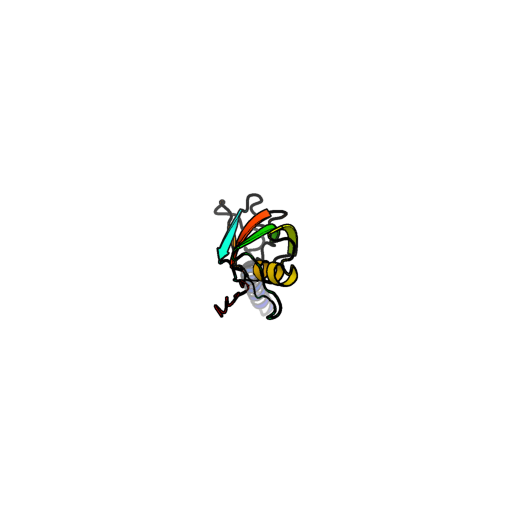62 117 GLU A C 1
ATOM 902 O O . GLU A 1 117 ? -5.771 7.847 5.448 1.00 96.62 117 GLU A O 1
ATOM 907 N N . PHE A 1 118 ? -6.184 7.214 7.575 1.00 94.75 118 PHE A N 1
ATOM 908 C CA . PHE A 1 118 ? -7.530 6.685 7.352 1.00 94.75 118 PHE A CA 1
ATOM 909 C C . PHE A 1 118 ? -8.409 6.790 8.605 1.00 94.75 118 PHE A C 1
ATOM 911 O O . PHE A 1 118 ? -7.927 6.918 9.726 1.00 94.75 118 PHE A O 1
ATOM 918 N N . THR A 1 119 ? -9.723 6.706 8.409 1.00 92.00 119 THR A N 1
ATOM 919 C CA . THR A 1 119 ? -10.711 6.743 9.494 1.00 92.00 119 THR A CA 1
ATOM 920 C C . THR A 1 119 ? -10.944 5.352 10.086 1.00 92.00 119 THR A C 1
ATOM 922 O O . THR A 1 119 ? -11.000 4.356 9.360 1.00 92.00 119 THR A O 1
ATOM 925 N N . ILE A 1 120 ? -11.128 5.290 11.404 1.00 91.94 120 ILE A N 1
ATOM 926 C CA . ILE A 1 120 ? -11.381 4.082 12.188 1.00 91.94 120 ILE A CA 1
ATOM 927 C C . ILE A 1 120 ? -12.786 4.147 12.822 1.00 91.94 120 ILE A C 1
ATOM 929 O O . ILE A 1 120 ? -13.218 5.221 13.244 1.00 91.94 120 ILE A O 1
ATOM 933 N N . PRO A 1 121 ? -13.517 3.018 12.942 1.00 85.25 121 PRO A N 1
ATOM 934 C CA . PRO A 1 121 ? -14.766 2.959 13.692 1.00 85.25 121 PRO A CA 1
ATOM 935 C C . PRO A 1 121 ? -14.567 3.325 15.170 1.00 85.25 121 PRO A C 1
ATOM 937 O O . PRO A 1 121 ? -13.959 2.579 15.943 1.00 85.25 121 PRO A O 1
ATOM 940 N N . LYS A 1 122 ? -15.132 4.464 15.574 1.00 81.19 122 LYS A N 1
ATOM 941 C CA . LYS A 1 122 ? -15.093 4.942 16.957 1.00 81.19 122 LYS A CA 1
ATOM 942 C C . LYS A 1 122 ? -16.105 4.207 17.836 1.00 81.19 122 LYS A C 1
ATOM 944 O O . LYS A 1 122 ? -17.254 3.988 17.445 1.00 81.19 122 LYS A O 1
ATOM 949 N N . LYS A 1 123 ? -15.713 3.897 19.073 1.00 73.44 123 LYS A N 1
ATOM 950 C CA . LYS A 1 123 ? -16.632 3.426 20.114 1.00 73.44 123 LYS A CA 1
ATOM 951 C C . LYS A 1 123 ? -17.646 4.524 20.457 1.00 73.44 123 LYS A C 1
ATOM 953 O O . LYS A 1 123 ? -17.290 5.554 21.027 1.00 73.44 123 LYS A O 1
ATOM 958 N N . VAL A 1 124 ? -18.923 4.300 20.149 1.00 68.62 124 VAL A N 1
ATOM 959 C CA . VAL A 1 124 ? -20.006 5.189 20.594 1.00 68.62 124 VAL A CA 1
ATOM 960 C C . VAL A 1 124 ? -20.267 4.905 22.074 1.00 68.62 124 VAL A C 1
ATOM 962 O O . VAL A 1 124 ? -20.787 3.846 22.424 1.00 68.62 124 VAL A O 1
ATOM 965 N N . LYS A 1 125 ? -19.861 5.818 22.961 1.00 62.38 125 LYS A N 1
ATOM 966 C CA . LYS A 1 125 ? -20.299 5.805 24.362 1.00 62.38 125 LYS A CA 1
ATOM 967 C C . LYS A 1 125 ? -21.617 6.568 24.433 1.00 62.38 125 LYS A C 1
ATOM 969 O O . LYS A 1 125 ? -21.647 7.758 24.146 1.00 62.38 125 LYS A O 1
ATOM 974 N N . PHE A 1 126 ? -22.696 5.872 24.773 1.00 63.09 126 PHE A N 1
ATOM 975 C CA . PHE A 1 126 ? -23.935 6.525 25.174 1.00 63.09 126 PHE A CA 1
ATOM 976 C C . PHE A 1 126 ? -23.788 6.878 26.652 1.00 63.09 126 PHE A C 1
ATOM 978 O O . PHE A 1 126 ? -23.771 5.983 27.496 1.00 63.09 126 PHE A O 1
ATOM 985 N N . GLU A 1 127 ? -23.616 8.159 26.960 1.00 58.75 127 GLU A N 1
ATOM 986 C CA . GLU A 1 127 ? -23.846 8.644 28.318 1.00 58.75 127 GLU A CA 1
ATOM 987 C C . GLU A 1 127 ? -25.364 8.684 28.509 1.00 58.75 127 GLU A C 1
ATOM 989 O O . GLU A 1 127 ? -26.076 9.422 27.829 1.00 58.75 127 GLU A O 1
ATOM 994 N N . LEU A 1 128 ? -25.873 7.779 29.344 1.00 54.25 128 LEU A N 1
ATOM 995 C CA . LEU A 1 128 ? -27.241 7.852 29.837 1.00 54.25 128 LEU A CA 1
ATOM 996 C C . LEU A 1 128 ? -27.190 8.710 31.098 1.00 54.25 128 LEU A C 1
ATOM 998 O O . LEU A 1 128 ? -26.767 8.224 32.147 1.00 54.25 128 LEU A O 1
ATOM 1002 N N . ASP A 1 129 ? -27.581 9.976 30.971 1.00 52.66 129 ASP A N 1
ATOM 1003 C CA . ASP A 1 129 ? -27.872 10.825 32.123 1.00 52.66 129 ASP A CA 1
ATOM 1004 C C . ASP A 1 129 ? -29.081 10.221 32.859 1.00 52.66 129 ASP A C 1
ATOM 1006 O O . ASP A 1 129 ? -30.189 10.181 32.315 1.00 52.66 129 ASP A O 1
ATOM 1010 N N . PHE A 1 130 ? -28.853 9.699 34.067 1.00 51.38 130 PHE A N 1
ATOM 1011 C CA . PHE A 1 130 ? -29.894 9.298 35.019 1.00 51.38 130 PHE A CA 1
ATOM 1012 C C . PHE A 1 130 ? -29.956 10.297 36.172 1.00 51.38 130 PHE A C 1
ATOM 1014 O O . PHE A 1 130 ? -28.874 10.653 36.694 1.00 51.38 130 PHE A O 1
#

Foldseek 3Di:
DVVVVVVVVVVVVVVVVVVVPVVPQAAAPPKDKDFPFFAAFDDDPPDADQDFKKKWKWWWKAALVRQTPDIGTPDIPPPPDDVVSVVVRVRPTDMDIDDPDPRHRYGIDGRDIDMDMHTDHHDDDDDDDD